Protein AF-A0A7L4PNN6-F1 (afdb_monomer_lite)

Secondary structure (DSSP, 8-state):
-HHHHHHHHHTTTS---HHHHHHHHHHHHHHHHHHHHHHSSSHHHHHHHHHHHHHHHHHHHHHHHHHHHHHHHHHHHHHHHHHHHHHHHHHHHHHHHH--

pLDDT: mean 94.05, std 4.55, range [64.5, 97.88]

Structure (mmCIF, N/CA/C/O backbone):
data_AF-A0A7L4PNN6-F1
#
_entry.id   AF-A0A7L4PNN6-F1
#
loop_
_atom_site.group_PDB
_atom_site.id
_atom_site.type_symbol
_atom_site.label_atom_id
_atom_site.label_alt_id
_atom_site.label_comp_id
_atom_site.label_asym_id
_atom_site.label_entity_id
_atom_site.label_seq_id
_atom_site.pdbx_PDB_ins_code
_atom_site.Cartn_x
_atom_site.Cartn_y
_atom_site.Cartn_z
_atom_site.occupancy
_atom_site.B_iso_or_equiv
_atom_site.auth_seq_id
_atom_site.auth_comp_id
_atom_site.auth_asym_id
_atom_site.auth_atom_id
_atom_site.pdbx_PDB_model_num
ATOM 1 N N . GLY A 1 1 ? 0.590 -10.431 2.166 1.00 80.12 1 GLY A N 1
ATOM 2 C CA . GLY A 1 1 ? 1.943 -10.788 1.681 1.00 80.12 1 GLY A CA 1
ATOM 3 C C . GLY A 1 1 ? 3.010 -10.207 2.594 1.00 80.12 1 GLY A C 1
ATOM 4 O O . GLY A 1 1 ? 2.662 -9.423 3.469 1.00 80.12 1 GLY A O 1
ATOM 5 N N . ILE A 1 2 ? 4.283 -10.566 2.391 1.00 91.69 2 ILE A N 1
ATOM 6 C CA . ILE A 1 2 ? 5.401 -10.209 3.293 1.00 91.69 2 ILE A CA 1
ATOM 7 C C . ILE A 1 2 ? 5.514 -8.692 3.499 1.00 91.69 2 ILE A C 1
ATOM 9 O O . ILE A 1 2 ? 5.492 -8.238 4.638 1.00 91.69 2 ILE A O 1
ATOM 13 N N . ILE A 1 3 ? 5.533 -7.904 2.415 1.00 89.81 3 ILE A N 1
ATOM 14 C CA . ILE A 1 3 ? 5.646 -6.435 2.489 1.00 89.81 3 ILE A CA 1
ATOM 15 C C . ILE A 1 3 ? 4.503 -5.833 3.317 1.00 89.81 3 ILE A C 1
ATOM 17 O O . ILE A 1 3 ? 4.745 -5.074 4.250 1.00 89.81 3 ILE A O 1
ATOM 21 N N . GLY A 1 4 ? 3.256 -6.223 3.037 1.00 88.75 4 GLY A N 1
ATOM 22 C CA . GLY A 1 4 ? 2.099 -5.761 3.809 1.00 88.75 4 GLY A CA 1
ATOM 23 C C . GLY A 1 4 ? 2.154 -6.171 5.286 1.00 88.75 4 GLY A C 1
ATOM 24 O O . GLY A 1 4 ? 1.788 -5.382 6.149 1.00 88.75 4 GLY A O 1
ATOM 25 N N . GLY A 1 5 ? 2.659 -7.372 5.588 1.00 91.19 5 GLY A N 1
ATOM 26 C CA . GLY A 1 5 ? 2.851 -7.842 6.963 1.00 91.19 5 GLY A CA 1
ATOM 27 C C . GLY A 1 5 ? 3.905 -7.034 7.722 1.00 91.19 5 GLY A C 1
ATOM 28 O O . GLY A 1 5 ? 3.669 -6.633 8.857 1.00 91.19 5 GLY A O 1
ATOM 29 N N . ILE A 1 6 ? 5.033 -6.722 7.079 1.00 94.31 6 ILE A N 1
ATOM 30 C CA . ILE A 1 6 ? 6.070 -5.850 7.650 1.00 94.31 6 ILE A CA 1
ATOM 31 C C . ILE A 1 6 ? 5.495 -4.458 7.924 1.00 94.31 6 ILE A C 1
ATOM 33 O O . ILE A 1 6 ? 5.639 -3.936 9.026 1.00 94.31 6 ILE A O 1
ATOM 37 N N . ILE A 1 7 ? 4.783 -3.882 6.955 1.00 93.50 7 ILE A N 1
ATOM 38 C CA . ILE A 1 7 ? 4.145 -2.569 7.098 1.00 93.50 7 ILE A CA 1
ATOM 39 C C . ILE A 1 7 ? 3.135 -2.568 8.248 1.00 93.50 7 ILE A C 1
ATOM 41 O O . ILE A 1 7 ? 3.091 -1.613 9.019 1.00 93.50 7 ILE A O 1
ATOM 45 N N . TYR A 1 8 ? 2.362 -3.642 8.408 1.00 93.31 8 TYR A N 1
ATOM 46 C CA . TYR A 1 8 ? 1.430 -3.798 9.521 1.00 93.31 8 TYR A CA 1
ATOM 47 C C . TYR A 1 8 ? 2.143 -3.832 10.879 1.00 93.31 8 TYR A C 1
ATOM 49 O O . TYR A 1 8 ? 1.722 -3.151 11.812 1.00 93.31 8 TYR A O 1
ATOM 57 N N . LEU A 1 9 ? 3.251 -4.571 10.993 1.00 94.69 9 LEU A N 1
ATOM 58 C CA . LEU A 1 9 ? 4.051 -4.615 12.220 1.00 94.69 9 LEU A CA 1
ATOM 59 C C . LEU A 1 9 ? 4.664 -3.249 12.551 1.00 94.69 9 LEU A C 1
ATOM 61 O O . LEU A 1 9 ? 4.592 -2.814 13.700 1.00 94.69 9 LEU A O 1
ATOM 65 N N . ILE A 1 10 ? 5.206 -2.551 11.549 1.00 94.06 10 ILE A N 1
ATOM 66 C CA . ILE A 1 10 ? 5.769 -1.202 11.707 1.00 94.06 10 ILE A CA 1
ATOM 67 C C . ILE A 1 10 ? 4.678 -0.207 12.112 1.00 94.06 10 ILE A C 1
ATOM 69 O O . ILE A 1 10 ? 4.892 0.631 12.987 1.00 94.06 10 ILE A O 1
ATOM 73 N N . ASN A 1 11 ? 3.479 -0.330 11.542 1.00 93.12 11 ASN A N 1
ATOM 74 C CA . ASN A 1 11 ? 2.330 0.504 11.883 1.00 93.12 11 ASN A CA 1
ATOM 75 C C . ASN A 1 11 ? 1.617 0.036 13.165 1.00 93.12 11 ASN A C 1
ATOM 77 O O . ASN A 1 11 ? 0.406 0.183 13.289 1.00 93.12 11 ASN A O 1
ATOM 81 N N . LYS A 1 12 ? 2.356 -0.553 14.116 1.00 94.19 12 LYS A N 1
ATOM 82 C CA . LYS A 1 12 ? 1.867 -0.976 15.439 1.00 94.19 12 LYS A CA 1
ATOM 83 C C . LYS A 1 12 ? 0.645 -1.892 15.390 1.00 94.19 12 LYS A C 1
ATOM 85 O O . LYS A 1 12 ? -0.205 -1.840 16.272 1.00 94.19 12 LYS A O 1
ATOM 90 N N . LYS A 1 13 ? 0.567 -2.751 14.372 1.00 92.00 13 LYS A N 1
ATOM 91 C CA . LYS A 1 13 ? -0.574 -3.646 14.142 1.00 92.00 13 LYS A CA 1
ATOM 92 C C . LYS A 1 13 ? -1.896 -2.894 13.932 1.00 92.00 13 LYS A C 1
ATOM 94 O O . LYS A 1 13 ? -2.976 -3.451 14.133 1.00 92.00 13 LYS A O 1
ATOM 99 N N . GLU A 1 14 ? -1.818 -1.648 13.481 1.00 91.19 14 GLU A N 1
ATOM 100 C CA . GLU A 1 14 ? -2.971 -0.849 13.102 1.00 91.19 14 GLU A CA 1
ATOM 101 C C . GLU A 1 14 ? -3.085 -0.718 11.587 1.00 91.19 14 GLU A C 1
ATOM 103 O O . GLU A 1 14 ? -2.131 -0.881 10.820 1.00 91.19 14 GLU A O 1
ATOM 108 N N . TYR A 1 15 ? -4.292 -0.385 11.152 1.00 91.50 15 TYR A N 1
ATOM 109 C CA . TYR A 1 15 ? -4.569 -0.070 9.765 1.00 91.50 15 TYR A CA 1
ATOM 110 C C . TYR A 1 15 ? -3.907 1.257 9.366 1.00 91.50 15 TYR A C 1
ATOM 112 O O . TYR A 1 15 ? -4.044 2.271 10.046 1.00 91.50 15 TYR A O 1
ATOM 120 N N . VAL A 1 16 ? -3.185 1.245 8.243 1.00 93.31 16 VAL A N 1
ATOM 121 C CA . VAL A 1 16 ? -2.345 2.370 7.786 1.00 93.31 16 VAL A CA 1
ATOM 122 C C . VAL A 1 16 ? -3.137 3.563 7.244 1.00 93.31 16 VAL A C 1
ATOM 124 O O . VAL A 1 16 ? -2.579 4.649 7.091 1.00 93.31 16 VAL A O 1
ATOM 127 N N . GLY A 1 17 ? -4.428 3.381 6.962 1.00 94.62 17 GLY A N 1
ATOM 128 C CA . GLY A 1 17 ? -5.251 4.384 6.296 1.00 94.62 17 GLY A CA 1
ATOM 129 C C . GLY A 1 17 ? -5.100 4.362 4.773 1.00 94.62 17 GLY A C 1
ATOM 130 O O . GLY A 1 17 ? -4.043 4.041 4.228 1.00 94.62 17 GLY A O 1
ATOM 131 N N . THR A 1 18 ? -6.172 4.751 4.082 1.00 95.06 18 THR A N 1
ATOM 132 C CA . THR A 1 18 ? -6.297 4.668 2.619 1.00 95.06 18 THR A CA 1
ATOM 133 C C . THR A 1 18 ? -5.197 5.419 1.880 1.00 95.06 18 THR A C 1
ATOM 135 O O . THR A 1 18 ? -4.577 4.872 0.973 1.00 95.06 18 THR A O 1
ATOM 138 N N . TYR A 1 19 ? -4.908 6.656 2.286 1.00 95.12 19 TYR A N 1
ATOM 139 C CA . TYR A 1 19 ? -3.901 7.476 1.614 1.00 95.12 19 TYR A CA 1
ATOM 140 C C . TYR A 1 19 ? -2.508 6.831 1.655 1.00 95.12 19 TYR A C 1
ATOM 142 O O . TYR A 1 19 ? -1.835 6.718 0.632 1.00 95.12 19 TYR A O 1
ATOM 150 N N . LYS A 1 20 ? -2.095 6.330 2.828 1.00 95.00 20 LYS A N 1
ATOM 151 C CA . LYS A 1 20 ? -0.806 5.643 2.971 1.00 95.00 20 LYS A CA 1
ATOM 152 C C . LYS A 1 20 ? -0.786 4.331 2.191 1.00 95.00 20 LYS A C 1
ATOM 154 O O . LYS A 1 20 ? 0.226 4.032 1.567 1.00 95.00 20 LYS A O 1
ATOM 159 N N . ALA A 1 21 ? -1.888 3.577 2.184 1.00 95.25 21 ALA A N 1
ATOM 160 C CA . ALA A 1 21 ? -1.997 2.335 1.420 1.00 95.25 21 ALA A CA 1
ATOM 161 C C . ALA A 1 21 ? -1.781 2.557 -0.088 1.00 95.25 21 ALA A C 1
ATOM 163 O O . ALA A 1 21 ? -1.048 1.792 -0.712 1.00 95.25 21 ALA A O 1
ATOM 164 N N . ILE A 1 22 ? -2.343 3.632 -0.652 1.00 96.81 22 ILE A N 1
ATOM 165 C CA . ILE A 1 22 ? -2.145 4.013 -2.060 1.00 96.81 22 ILE A CA 1
ATOM 166 C C . ILE A 1 22 ? -0.674 4.349 -2.339 1.00 96.81 22 ILE A C 1
ATOM 168 O O . ILE A 1 22 ? -0.099 3.844 -3.300 1.00 96.81 22 ILE A O 1
ATOM 172 N N . ILE A 1 23 ? -0.038 5.159 -1.487 1.00 96.38 23 ILE A N 1
ATOM 173 C CA . ILE A 1 23 ? 1.382 5.512 -1.659 1.00 96.38 23 ILE A CA 1
ATOM 174 C C . ILE A 1 23 ? 2.258 4.260 -1.612 1.00 96.38 23 ILE A C 1
ATOM 176 O O . ILE A 1 23 ? 3.110 4.062 -2.474 1.00 96.38 23 ILE A O 1
ATOM 180 N N . ILE A 1 24 ? 2.031 3.394 -0.625 1.00 94.88 24 ILE A N 1
ATOM 181 C CA . ILE A 1 24 ? 2.752 2.128 -0.480 1.00 94.88 24 ILE A CA 1
ATOM 182 C C . ILE A 1 24 ? 2.587 1.270 -1.735 1.00 94.88 24 ILE A C 1
ATOM 184 O O . ILE A 1 24 ? 3.571 0.718 -2.219 1.00 94.88 24 ILE A O 1
ATOM 188 N N . ALA A 1 25 ? 1.372 1.171 -2.276 1.00 94.56 25 ALA A N 1
ATOM 189 C CA . ALA A 1 25 ? 1.107 0.410 -3.491 1.00 94.56 25 ALA A CA 1
ATOM 190 C C . ALA A 1 25 ? 1.947 0.899 -4.673 1.00 94.56 25 ALA A C 1
ATOM 192 O O . ALA A 1 25 ? 2.595 0.095 -5.342 1.00 94.56 25 ALA A O 1
ATOM 193 N N . ILE A 1 26 ? 1.981 2.216 -4.886 1.00 96.25 26 ILE A N 1
ATOM 194 C CA . ILE A 1 26 ? 2.771 2.840 -5.950 1.00 96.25 26 ILE A CA 1
ATOM 195 C C . ILE A 1 26 ? 4.261 2.549 -5.739 1.00 96.25 26 ILE A C 1
ATOM 197 O O . ILE A 1 26 ? 4.933 2.101 -6.663 1.00 96.25 26 ILE A O 1
ATOM 201 N N . LEU A 1 27 ? 4.779 2.726 -4.520 1.00 95.25 27 LEU A N 1
ATOM 202 C CA . LEU A 1 27 ? 6.192 2.469 -4.212 1.00 95.25 27 LEU A CA 1
ATOM 203 C C . LEU A 1 27 ? 6.585 1.006 -4.442 1.00 95.25 27 LEU A C 1
ATOM 205 O O . LEU A 1 27 ? 7.637 0.731 -5.017 1.00 95.25 27 LEU A O 1
ATOM 209 N N . VAL A 1 28 ? 5.735 0.064 -4.030 1.00 93.69 28 VAL A N 1
ATOM 210 C CA . VAL A 1 28 ? 5.962 -1.372 -4.246 1.00 93.69 28 VAL A CA 1
ATOM 211 C C . VAL A 1 28 ? 5.929 -1.714 -5.735 1.00 93.69 28 VAL A C 1
ATOM 213 O O . VAL A 1 28 ? 6.758 -2.497 -6.193 1.00 93.69 28 VAL A O 1
ATOM 216 N N . GLN A 1 29 ? 5.028 -1.101 -6.506 1.00 93.75 29 GLN A N 1
ATOM 217 C CA . GLN A 1 29 ? 4.964 -1.292 -7.954 1.00 93.75 29 GLN A CA 1
ATOM 218 C C . GLN A 1 29 ? 6.234 -0.772 -8.642 1.00 93.75 29 GLN A C 1
ATOM 220 O O . GLN A 1 29 ? 6.822 -1.473 -9.466 1.00 93.75 29 GLN A O 1
ATOM 225 N N . MET A 1 30 ? 6.697 0.422 -8.263 1.00 94.31 30 MET A N 1
ATOM 226 C CA . MET A 1 30 ? 7.942 1.005 -8.776 1.00 94.31 30 MET A CA 1
ATOM 227 C C . MET A 1 30 ? 9.153 0.132 -8.436 1.00 94.31 30 MET A C 1
ATOM 229 O O . MET A 1 30 ? 9.987 -0.128 -9.300 1.00 94.31 30 MET A O 1
ATOM 233 N 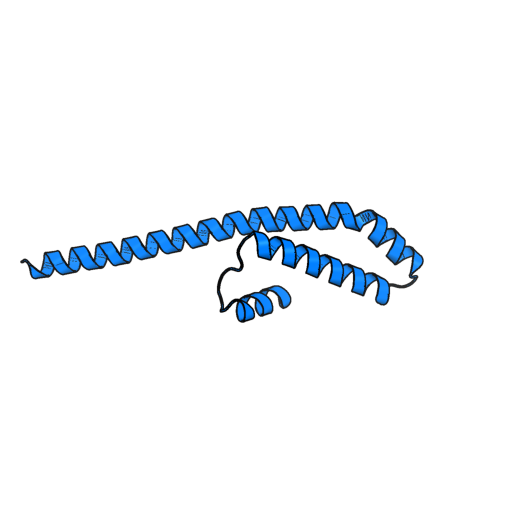N . TYR A 1 31 ? 9.219 -0.383 -7.206 1.00 94.31 31 TYR A N 1
ATOM 234 C CA . TYR A 1 31 ? 10.247 -1.334 -6.787 1.00 94.31 31 TYR A CA 1
ATOM 235 C C . TYR A 1 31 ? 10.229 -2.612 -7.639 1.00 94.31 31 TYR A C 1
ATOM 237 O O . TYR A 1 31 ? 11.271 -3.051 -8.122 1.00 94.31 31 TYR A O 1
ATOM 245 N N . HIS A 1 32 ? 9.046 -3.179 -7.882 1.00 93.06 32 HIS A N 1
ATOM 246 C CA . HIS A 1 32 ? 8.891 -4.379 -8.699 1.00 93.06 32 HIS A CA 1
ATOM 247 C C . HIS A 1 32 ? 9.335 -4.159 -10.157 1.00 93.06 32 HIS A C 1
ATOM 249 O O . HIS A 1 32 ? 10.053 -4.987 -10.724 1.00 93.06 32 HIS A O 1
ATOM 255 N N . MET A 1 33 ? 8.958 -3.032 -10.769 1.00 94.94 33 MET A N 1
ATOM 256 C CA . MET A 1 33 ? 9.415 -2.674 -12.119 1.00 94.94 33 MET A CA 1
ATOM 257 C C . MET A 1 33 ? 10.929 -2.432 -12.158 1.00 94.94 33 MET A C 1
ATOM 259 O O . MET A 1 33 ? 11.593 -2.900 -13.079 1.00 94.94 33 MET A O 1
ATOM 263 N N . GLY A 1 34 ? 11.498 -1.800 -11.127 1.00 95.31 34 GLY A N 1
ATOM 264 C CA . GLY A 1 34 ? 12.946 -1.634 -10.994 1.00 95.31 34 GLY A CA 1
ATOM 265 C C . GLY A 1 34 ? 13.691 -2.971 -10.969 1.00 95.31 34 GLY A C 1
ATOM 266 O O . GLY A 1 34 ? 14.656 -3.156 -11.706 1.00 95.31 34 GLY A O 1
ATOM 267 N N . ILE A 1 35 ? 13.200 -3.944 -10.195 1.00 95.44 35 ILE A N 1
ATOM 268 C CA . ILE A 1 35 ? 13.742 -5.313 -10.201 1.00 95.44 35 ILE A CA 1
ATOM 269 C C . ILE A 1 35 ? 13.618 -5.953 -11.582 1.00 95.44 35 ILE A C 1
ATOM 271 O O . ILE A 1 35 ? 14.561 -6.591 -12.048 1.00 95.44 35 ILE A O 1
ATOM 275 N N . THR A 1 36 ? 12.472 -5.772 -12.241 1.00 94.50 36 THR A N 1
ATOM 276 C CA . THR A 1 36 ? 12.223 -6.328 -13.575 1.00 94.50 36 THR A CA 1
ATOM 277 C C . THR A 1 36 ? 13.280 -5.848 -14.568 1.00 94.50 36 THR A C 1
ATOM 279 O O . THR A 1 36 ? 13.868 -6.671 -15.261 1.00 94.50 36 THR A O 1
ATOM 282 N N . LEU A 1 37 ? 13.608 -4.553 -14.579 1.00 96.25 37 LEU A N 1
ATOM 283 C CA . LEU A 1 37 ? 14.647 -3.996 -15.455 1.00 96.25 37 LEU A CA 1
ATOM 284 C C . LEU A 1 37 ? 16.056 -4.539 -15.159 1.00 96.25 37 LEU A C 1
ATOM 286 O O . LEU A 1 37 ? 16.867 -4.687 -16.073 1.00 96.25 37 LEU A O 1
ATOM 290 N N . ILE A 1 38 ? 16.361 -4.842 -13.894 1.00 97.31 38 ILE A N 1
ATOM 291 C CA . ILE A 1 38 ? 17.670 -5.379 -13.494 1.00 97.31 38 ILE A CA 1
ATOM 292 C C . ILE A 1 38 ? 17.815 -6.844 -13.926 1.00 97.31 38 ILE A C 1
ATOM 294 O O . ILE A 1 38 ? 18.860 -7.233 -14.457 1.00 97.31 38 ILE A O 1
ATOM 298 N N . LEU A 1 39 ? 16.781 -7.655 -13.687 1.00 97.12 39 LEU A N 1
ATOM 299 C CA . LEU A 1 39 ? 16.842 -9.109 -13.844 1.00 97.12 39 LEU A CA 1
ATOM 300 C C . LEU A 1 39 ? 16.467 -9.590 -15.247 1.00 97.12 39 LEU A C 1
ATOM 302 O O . LEU A 1 39 ? 17.057 -10.554 -15.734 1.00 97.12 39 LEU A O 1
ATOM 306 N N . ALA A 1 40 ? 15.497 -8.951 -15.902 1.00 95.69 40 ALA A N 1
ATOM 307 C CA . ALA A 1 40 ? 15.017 -9.402 -17.199 1.00 95.69 40 ALA A CA 1
ATOM 308 C C . ALA A 1 40 ? 16.036 -9.082 -18.304 1.00 95.69 40 ALA A C 1
ATOM 310 O O . ALA A 1 40 ? 16.547 -7.964 -18.420 1.00 95.69 40 ALA A O 1
ATOM 311 N N . LYS A 1 41 ? 16.331 -10.085 -19.138 1.00 94.19 41 LYS A N 1
ATOM 312 C CA . LYS A 1 41 ? 17.183 -9.956 -20.325 1.00 94.19 41 LYS A CA 1
ATOM 313 C C . LYS A 1 41 ? 16.421 -10.456 -21.559 1.00 94.19 41 LYS A C 1
ATOM 315 O O . LYS A 1 41 ? 15.763 -11.489 -21.457 1.00 94.19 41 LYS A O 1
ATOM 320 N N . PRO A 1 42 ? 16.535 -9.773 -22.714 1.00 95.12 42 PRO A N 1
ATOM 321 C CA . PRO A 1 42 ? 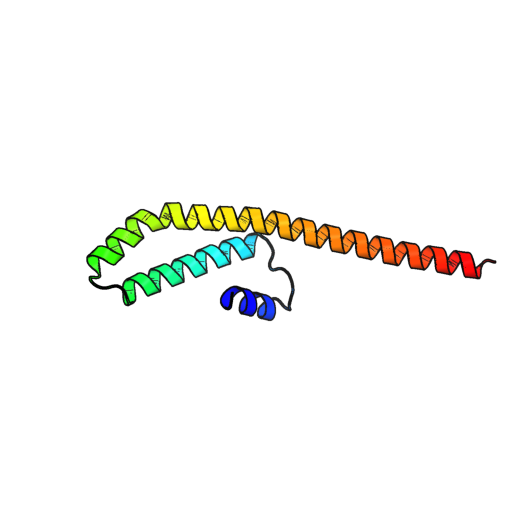17.332 -8.565 -22.959 1.00 95.12 42 PRO A CA 1
ATOM 322 C C . PRO A 1 42 ? 16.712 -7.301 -22.333 1.00 95.12 42 PRO A C 1
ATOM 324 O O . PRO A 1 42 ? 15.495 -7.178 -22.234 1.00 95.12 42 PRO A O 1
ATOM 327 N N . TYR A 1 43 ? 17.562 -6.349 -21.928 1.00 95.12 43 TYR A N 1
ATOM 328 C CA . TYR A 1 43 ? 17.126 -5.115 -21.253 1.00 95.12 43 TYR A CA 1
ATOM 329 C C . TYR A 1 43 ? 16.165 -4.277 -22.110 1.00 95.12 43 TYR A C 1
ATOM 331 O O . TYR A 1 43 ? 15.220 -3.705 -21.580 1.00 95.12 43 TYR A O 1
ATOM 339 N N . SER A 1 44 ? 16.374 -4.241 -23.430 1.00 95.56 44 SER A N 1
ATOM 340 C CA . SER A 1 44 ? 15.536 -3.479 -24.363 1.00 95.56 44 SER A CA 1
ATOM 341 C C . SER A 1 44 ? 14.065 -3.887 -24.300 1.00 95.56 44 SER A C 1
ATOM 343 O O . SER A 1 44 ? 13.198 -3.029 -24.190 1.00 95.56 44 SER A O 1
ATOM 345 N N . LEU A 1 45 ? 13.792 -5.193 -24.290 1.00 95.81 45 LEU A N 1
ATOM 346 C CA . LEU A 1 45 ? 12.428 -5.716 -24.238 1.00 95.81 45 LEU A CA 1
ATOM 347 C C . LEU A 1 45 ? 11.773 -5.471 -22.869 1.00 95.81 45 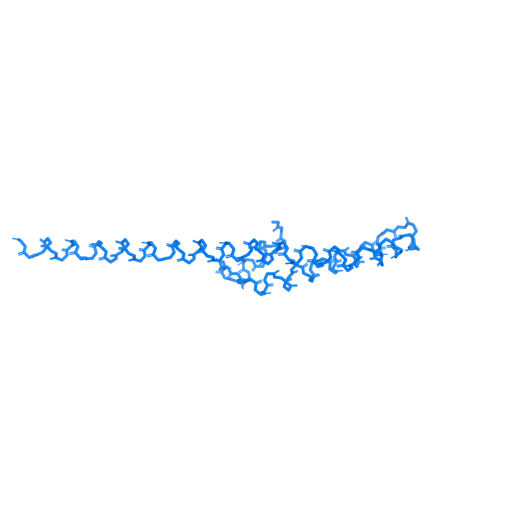LEU A C 1
ATOM 349 O O . LEU A 1 45 ? 10.580 -5.181 -22.778 1.00 95.81 45 LEU A O 1
ATOM 353 N N . ALA A 1 46 ? 12.560 -5.560 -21.793 1.00 96.00 46 ALA A N 1
ATOM 354 C CA . ALA A 1 46 ? 12.088 -5.250 -20.446 1.00 96.00 46 ALA A CA 1
ATOM 355 C C . ALA A 1 46 ? 11.707 -3.768 -20.311 1.00 96.00 46 ALA A C 1
ATOM 357 O O . ALA A 1 46 ? 10.670 -3.452 -19.729 1.00 96.00 46 ALA A O 1
ATOM 358 N N . LEU A 1 47 ? 12.522 -2.873 -20.878 1.00 97.00 47 LEU A N 1
ATOM 359 C CA . LEU A 1 47 ? 12.264 -1.438 -20.878 1.00 97.00 47 LEU A CA 1
ATOM 360 C C . LEU A 1 47 ? 11.000 -1.092 -21.668 1.00 97.00 47 LEU A C 1
ATOM 362 O O . LEU A 1 47 ? 10.122 -0.436 -21.119 1.00 97.00 47 LEU A O 1
ATOM 366 N N . GLU A 1 48 ? 10.863 -1.611 -22.891 1.00 96.88 48 GLU A N 1
ATOM 367 C CA . GLU A 1 48 ? 9.674 -1.413 -23.733 1.00 96.88 48 GLU A CA 1
ATOM 368 C C . GLU A 1 48 ? 8.389 -1.853 -23.014 1.00 96.88 48 GLU A C 1
ATOM 370 O O . GLU A 1 48 ? 7.367 -1.158 -23.023 1.00 96.88 48 GLU A O 1
ATOM 375 N N . THR A 1 49 ? 8.460 -2.990 -22.316 1.00 94.31 49 THR A N 1
ATOM 376 C CA . THR A 1 49 ? 7.341 -3.498 -21.518 1.00 94.31 49 THR A CA 1
ATOM 377 C C . THR A 1 49 ? 6.988 -2.530 -20.392 1.00 94.31 49 THR A C 1
ATOM 379 O O . THR A 1 49 ? 5.822 -2.163 -20.247 1.00 94.31 49 THR A O 1
ATOM 382 N N . VAL A 1 50 ? 7.975 -2.102 -19.594 1.00 95.25 50 VAL A N 1
ATOM 383 C CA . VAL A 1 50 ? 7.754 -1.182 -18.468 1.00 95.25 50 VAL A CA 1
ATOM 384 C C . VAL A 1 50 ? 7.184 0.146 -18.957 1.00 95.25 50 VAL A C 1
ATOM 386 O O . VAL A 1 50 ? 6.193 0.604 -18.399 1.00 95.25 50 VAL A O 1
ATOM 389 N N . GLU A 1 51 ? 7.736 0.739 -20.013 1.00 96.12 51 GLU A N 1
ATOM 390 C CA . GLU A 1 51 ? 7.265 2.015 -20.568 1.00 96.12 51 GLU A CA 1
ATOM 391 C C . 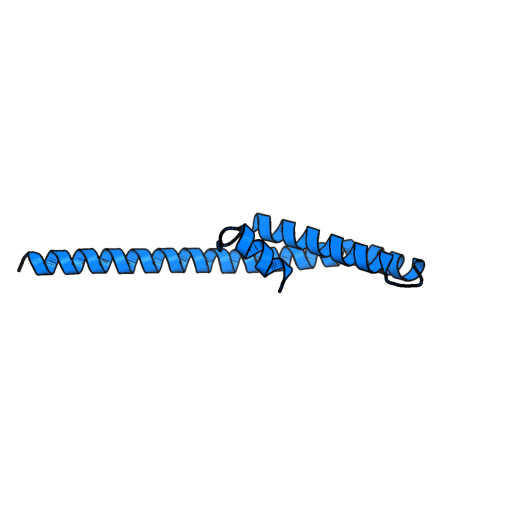GLU A 1 51 ? 5.814 1.948 -21.050 1.00 96.12 51 GLU A C 1
ATOM 393 O O . GLU A 1 51 ? 5.035 2.873 -20.817 1.00 96.12 51 GLU A O 1
ATOM 398 N N . THR A 1 52 ? 5.421 0.824 -21.649 1.00 96.00 52 THR A N 1
ATOM 399 C CA . THR A 1 52 ? 4.055 0.627 -22.145 1.00 96.00 52 THR A CA 1
ATOM 400 C C . THR A 1 52 ? 3.042 0.488 -21.006 1.00 96.00 52 THR A C 1
ATOM 402 O O . THR A 1 52 ? 1.911 0.966 -21.112 1.00 96.00 52 THR A O 1
ATOM 405 N N . VAL A 1 53 ? 3.423 -0.160 -19.899 1.00 94.12 53 VAL A N 1
ATOM 406 C CA . VAL A 1 53 ? 2.469 -0.527 -18.837 1.00 94.12 53 VAL A CA 1
ATOM 407 C C . VAL A 1 53 ? 2.545 0.339 -17.585 1.00 94.12 53 VAL A C 1
ATOM 409 O O . VAL A 1 53 ? 1.596 0.321 -16.801 1.00 94.12 53 VAL A O 1
ATOM 412 N N . ILE A 1 54 ? 3.620 1.106 -17.376 1.00 93.94 54 ILE A N 1
ATOM 413 C CA . ILE A 1 54 ? 3.891 1.812 -16.114 1.00 93.94 54 ILE A CA 1
ATOM 414 C C . ILE A 1 54 ? 2.713 2.669 -15.662 1.00 93.94 54 ILE A C 1
ATOM 416 O O . ILE A 1 54 ? 2.291 2.578 -14.508 1.00 93.94 54 ILE A O 1
ATOM 420 N N . LEU A 1 55 ? 2.145 3.460 -16.569 1.00 93.88 55 LEU A N 1
ATOM 421 C CA . LEU A 1 55 ? 1.062 4.380 -16.252 1.00 93.88 55 LEU A CA 1
ATOM 422 C C . LEU A 1 55 ? -0.277 3.656 -16.013 1.00 93.88 55 LEU A C 1
ATOM 424 O O . LEU A 1 55 ? -0.813 3.788 -14.907 1.00 93.88 55 LEU A O 1
ATOM 428 N N . PRO A 1 56 ? -0.821 2.864 -16.964 1.00 95.00 56 PRO A N 1
ATOM 429 C CA . PRO A 1 56 ? -2.109 2.200 -16.759 1.00 95.00 56 PRO A CA 1
ATOM 430 C C . PRO A 1 56 ? -2.077 1.195 -15.599 1.00 95.00 56 PRO A C 1
ATOM 432 O O . PRO A 1 56 ? -3.036 1.121 -14.830 1.00 95.00 56 PRO A O 1
ATOM 435 N N . MET A 1 57 ? -0.970 0.469 -15.415 1.00 94.19 57 MET A N 1
ATOM 436 C CA . MET A 1 57 ? -0.832 -0.515 -14.339 1.00 94.19 57 MET A CA 1
ATOM 437 C C . MET A 1 57 ? -0.737 0.153 -12.968 1.00 94.19 57 MET A C 1
ATOM 439 O O . MET A 1 57 ? -1.435 -0.255 -12.041 1.00 94.19 57 MET A O 1
ATOM 443 N N . THR A 1 58 ? 0.093 1.193 -12.827 1.00 95.56 58 THR A N 1
ATOM 444 C CA . THR A 1 58 ? 0.258 1.877 -11.536 1.00 95.56 58 THR A CA 1
ATOM 445 C C . THR A 1 58 ? -1.036 2.558 -11.117 1.00 95.56 58 THR A C 1
ATOM 447 O O . THR A 1 58 ? -1.457 2.395 -9.974 1.00 95.56 58 THR A O 1
ATOM 450 N N . ILE A 1 59 ? -1.706 3.266 -12.033 1.00 96.38 59 ILE A N 1
ATOM 451 C CA . ILE A 1 59 ? -2.977 3.938 -11.735 1.00 96.38 59 ILE A CA 1
ATOM 452 C C . ILE A 1 59 ? -4.061 2.911 -11.403 1.00 96.38 59 ILE A C 1
ATOM 454 O O . ILE A 1 59 ? -4.725 3.049 -10.377 1.00 96.38 59 ILE A O 1
ATOM 458 N N . GLY A 1 60 ? -4.218 1.865 -12.220 1.00 96.38 60 GLY A N 1
ATOM 459 C CA . GLY A 1 60 ? -5.217 0.821 -11.985 1.00 96.38 60 GLY A CA 1
ATOM 460 C C . GLY A 1 60 ? -5.037 0.143 -10.626 1.00 96.38 60 GLY A C 1
ATOM 461 O O . GLY A 1 60 ? -5.986 0.049 -9.845 1.00 96.38 60 GLY A O 1
ATOM 462 N N . ASN A 1 61 ? -3.803 -0.244 -10.295 1.00 93.44 61 ASN A N 1
ATOM 463 C CA . ASN A 1 61 ? -3.486 -0.889 -9.020 1.00 93.44 61 ASN A CA 1
ATOM 464 C C . ASN A 1 61 ? -3.667 0.065 -7.832 1.00 93.44 61 ASN A C 1
ATOM 466 O O . ASN A 1 61 ? -4.227 -0.326 -6.806 1.00 93.44 61 ASN A O 1
ATOM 470 N N . ALA A 1 62 ? -3.232 1.319 -7.966 1.00 95.75 62 ALA A N 1
ATOM 471 C CA . ALA A 1 62 ? -3.382 2.337 -6.932 1.00 95.75 62 ALA A CA 1
ATOM 472 C C . ALA A 1 62 ? -4.857 2.648 -6.643 1.00 95.75 62 ALA A C 1
ATOM 474 O O . ALA A 1 62 ? -5.249 2.717 -5.479 1.00 95.75 62 ALA A O 1
ATOM 475 N N . LEU A 1 63 ? -5.686 2.780 -7.683 1.00 97.31 63 LEU A N 1
ATOM 476 C CA . LEU A 1 63 ? -7.128 2.990 -7.544 1.00 97.31 63 LEU A CA 1
ATOM 477 C C . LEU A 1 63 ? -7.810 1.787 -6.901 1.00 97.31 63 LEU A C 1
ATOM 479 O O . LEU A 1 63 ? -8.575 1.963 -5.953 1.00 97.31 63 LEU A O 1
ATOM 483 N N . GLY A 1 64 ? -7.503 0.574 -7.369 1.00 96.81 64 GLY A N 1
ATOM 484 C CA . GLY A 1 64 ? -8.038 -0.653 -6.786 1.00 96.81 64 GLY A CA 1
ATOM 485 C C . GLY A 1 64 ? -7.729 -0.736 -5.294 1.00 96.81 64 GLY A C 1
ATOM 486 O O . GLY A 1 64 ? -8.634 -0.907 -4.479 1.00 96.81 64 GLY A O 1
ATOM 487 N N . ILE A 1 65 ? -6.468 -0.514 -4.916 1.00 96.44 65 ILE A N 1
ATOM 488 C CA . ILE A 1 65 ? -6.060 -0.485 -3.508 1.00 96.44 65 ILE A CA 1
ATOM 489 C C . ILE A 1 65 ? -6.753 0.648 -2.758 1.00 96.44 65 ILE A C 1
ATOM 491 O O . ILE A 1 65 ? -7.232 0.412 -1.657 1.00 96.44 65 ILE A O 1
ATOM 495 N N . GLY A 1 66 ? -6.884 1.838 -3.339 1.00 97.31 66 GLY A N 1
ATOM 496 C CA . GLY A 1 66 ? -7.619 2.947 -2.735 1.00 97.31 66 GLY A CA 1
ATOM 497 C C . GLY A 1 66 ? -9.061 2.577 -2.386 1.00 97.31 66 GLY A C 1
ATOM 498 O O . GLY A 1 66 ? -9.476 2.745 -1.240 1.00 97.31 66 GLY A O 1
ATOM 499 N N . ILE A 1 67 ? -9.798 2.002 -3.338 1.00 97.88 67 ILE A N 1
ATOM 500 C CA . ILE A 1 67 ? -11.187 1.566 -3.144 1.00 97.88 67 ILE A CA 1
ATOM 501 C C . ILE A 1 67 ? -11.261 0.476 -2.071 1.00 97.88 67 ILE A C 1
ATOM 503 O O . ILE A 1 67 ? -12.015 0.615 -1.107 1.00 97.88 67 ILE A O 1
ATOM 507 N N . PHE A 1 68 ? -10.440 -0.573 -2.178 1.00 96.50 68 PHE A N 1
ATOM 508 C CA . PHE A 1 68 ? -10.410 -1.643 -1.177 1.00 96.50 68 PHE A CA 1
ATOM 509 C C . PHE A 1 68 ? -10.079 -1.116 0.219 1.00 96.50 68 PHE A C 1
ATOM 511 O O . PHE A 1 68 ? -10.697 -1.508 1.207 1.00 96.50 68 PHE A O 1
ATOM 518 N N . SER A 1 69 ? -9.125 -0.196 0.309 1.00 96.12 69 SER A N 1
ATOM 519 C CA . SER A 1 69 ? -8.694 0.391 1.570 1.00 96.12 69 SER A CA 1
ATOM 520 C C . SER A 1 69 ? -9.806 1.254 2.183 1.00 96.12 69 SER A C 1
ATOM 522 O O . SER A 1 69 ? -10.023 1.189 3.390 1.00 96.12 69 SER A O 1
ATOM 524 N N . LEU A 1 70 ? -10.585 1.999 1.388 1.00 97.38 70 LEU A N 1
ATOM 525 C CA . LEU A 1 70 ? -11.769 2.713 1.894 1.00 97.38 70 LEU A CA 1
ATOM 526 C C . LEU A 1 70 ? -12.795 1.758 2.512 1.00 97.38 70 LEU A C 1
ATOM 528 O O . LEU A 1 70 ? -13.253 2.007 3.626 1.00 97.38 70 LEU A O 1
ATOM 532 N N . VAL A 1 71 ? -13.099 0.648 1.833 1.00 97.56 71 VAL A N 1
ATOM 533 C CA . VAL A 1 71 ? -14.030 -0.372 2.342 1.00 97.56 71 VAL A CA 1
ATOM 534 C C . VAL A 1 71 ? -13.530 -0.945 3.669 1.00 97.56 71 VAL A C 1
ATOM 536 O O . VAL A 1 71 ? -14.262 -0.964 4.656 1.00 97.56 71 VAL A O 1
ATOM 539 N N . ILE A 1 72 ? -12.262 -1.358 3.728 1.00 95.50 72 ILE A N 1
ATOM 540 C CA . ILE A 1 72 ? -11.658 -1.909 4.948 1.00 95.50 72 ILE A CA 1
ATOM 541 C C . ILE A 1 72 ? -11.638 -0.878 6.082 1.00 95.50 72 ILE A C 1
ATOM 543 O O . ILE A 1 72 ? -11.950 -1.214 7.223 1.00 95.50 72 ILE A O 1
ATOM 547 N N . GLY A 1 73 ? -11.309 0.378 5.778 1.00 95.62 73 GLY A N 1
ATOM 548 C CA . GLY A 1 73 ? -11.331 1.470 6.747 1.00 95.62 73 GLY A CA 1
ATOM 549 C C . GLY A 1 73 ? -12.720 1.684 7.351 1.00 95.62 73 GLY A C 1
ATOM 550 O O . GLY A 1 73 ? -12.831 1.811 8.571 1.00 95.62 73 GLY A O 1
ATOM 551 N N . GLY A 1 74 ? -13.766 1.649 6.520 1.00 96.56 74 GLY A N 1
ATOM 552 C CA . GLY A 1 74 ? -15.159 1.709 6.966 1.00 96.56 74 GLY A CA 1
ATOM 553 C C . GLY A 1 74 ? -15.524 0.538 7.878 1.00 96.56 74 GLY A C 1
ATOM 554 O O . GLY A 1 74 ? -15.958 0.750 9.005 1.00 96.56 74 GLY A O 1
ATOM 555 N N . LEU A 1 75 ? -15.222 -0.696 7.463 1.00 96.88 75 LEU A N 1
ATOM 556 C CA . LEU A 1 75 ? -15.495 -1.896 8.266 1.00 96.88 75 LEU A CA 1
ATOM 557 C C . LEU A 1 75 ? -14.783 -1.884 9.627 1.00 96.88 75 LEU A C 1
ATOM 559 O O . LEU A 1 75 ? -15.342 -2.332 10.628 1.00 96.88 75 LEU A O 1
ATOM 563 N N . ILE A 1 76 ? -13.549 -1.377 9.685 1.00 95.50 76 ILE A N 1
ATOM 564 C CA . ILE A 1 76 ? -12.820 -1.213 10.949 1.00 95.50 76 ILE A CA 1
ATOM 565 C C . ILE A 1 76 ? -13.517 -0.181 11.837 1.00 95.50 76 ILE A C 1
ATOM 567 O O . ILE A 1 76 ? -13.635 -0.400 13.043 1.00 95.50 76 ILE A O 1
ATOM 571 N N . GLN A 1 77 ? -13.967 0.936 11.265 1.00 95.50 77 GLN A N 1
ATOM 572 C CA . GLN A 1 77 ? -14.681 1.963 12.014 1.00 95.50 77 GLN A CA 1
ATOM 573 C C . GLN A 1 77 ? -16.006 1.430 12.567 1.00 95.50 77 GLN A C 1
ATOM 575 O O . GLN A 1 77 ? -16.303 1.654 13.738 1.00 95.50 77 GLN A O 1
ATOM 580 N N . ASP A 1 78 ? -16.764 0.686 11.767 1.00 96.81 78 ASP A N 1
ATOM 581 C CA . ASP A 1 78 ? -18.046 0.122 12.186 1.00 96.81 78 ASP A CA 1
ATOM 582 C C . ASP A 1 78 ? -17.865 -0.936 13.275 1.00 96.81 78 ASP A C 1
ATOM 584 O O . ASP A 1 78 ? -18.558 -0.894 14.289 1.00 96.81 78 ASP A O 1
ATOM 588 N N . LYS A 1 79 ? -16.857 -1.812 13.157 1.00 95.94 79 LYS A N 1
ATOM 589 C CA . LYS A 1 79 ? -16.498 -2.751 14.234 1.00 95.94 79 LYS A CA 1
ATOM 590 C C . LYS A 1 79 ? -16.138 -2.041 15.538 1.00 95.94 79 LYS A C 1
ATOM 592 O O . LYS A 1 79 ? -16.522 -2.513 16.603 1.00 95.94 79 LYS A O 1
ATOM 597 N N . LYS A 1 80 ? -15.408 -0.920 15.471 1.00 95.19 80 LYS A N 1
ATOM 598 C CA . LYS A 1 80 ? -15.074 -0.123 16.663 1.00 95.19 80 LYS A CA 1
ATOM 599 C C . LYS A 1 80 ? -16.327 0.472 17.307 1.00 95.19 80 LYS A C 1
ATOM 601 O O . LYS A 1 80 ? -16.460 0.378 18.519 1.00 95.19 80 LYS A O 1
ATOM 606 N N . LYS A 1 81 ? -17.245 1.026 16.507 1.00 96.62 81 LYS A N 1
ATOM 607 C CA . LYS A 1 81 ? -18.518 1.578 17.001 1.00 96.62 81 LYS A CA 1
ATOM 608 C C . LYS A 1 81 ? -19.391 0.507 17.655 1.00 96.62 81 LYS A C 1
ATOM 610 O O . LYS A 1 81 ? -19.905 0.741 18.737 1.00 96.62 81 LYS A O 1
ATOM 615 N N . ILE A 1 82 ? -19.533 -0.661 17.024 1.00 96.88 82 ILE A N 1
ATOM 616 C CA . ILE A 1 82 ? -20.326 -1.772 17.576 1.00 96.88 82 ILE A CA 1
ATOM 617 C C . ILE A 1 82 ? -19.760 -2.209 18.930 1.00 96.88 82 ILE A C 1
ATOM 619 O O . ILE A 1 82 ? -20.507 -2.277 19.895 1.00 96.88 82 ILE A O 1
ATOM 623 N N . LYS A 1 83 ? -18.439 -2.396 19.027 1.00 96.12 83 LYS A N 1
ATOM 624 C CA . LYS A 1 83 ? -17.781 -2.777 20.284 1.00 96.12 83 LYS A CA 1
ATOM 625 C C . LYS A 1 83 ? -18.003 -1.752 21.402 1.00 96.12 83 LYS A C 1
ATOM 627 O O . LYS A 1 83 ? -18.222 -2.132 22.540 1.00 96.12 83 LYS A O 1
ATOM 632 N N . GLN A 1 84 ? -17.962 -0.460 21.073 1.00 96.69 84 GLN A N 1
ATOM 633 C CA . GLN A 1 84 ? -18.246 0.611 22.034 1.00 96.69 84 GLN A CA 1
ATOM 634 C C . GLN A 1 84 ? -19.701 0.575 22.516 1.00 96.69 84 GLN A C 1
ATOM 636 O O . GLN A 1 84 ? -19.946 0.691 23.708 1.00 96.69 84 GLN A O 1
ATOM 641 N N . LEU A 1 85 ? -20.659 0.364 21.609 1.00 96.81 85 LEU A N 1
ATOM 642 C CA . LEU A 1 85 ? -22.076 0.250 21.967 1.00 96.81 85 LEU A CA 1
ATOM 643 C C . LEU A 1 85 ? -22.361 -0.982 22.840 1.00 96.81 85 LEU A C 1
ATOM 645 O O . LEU A 1 85 ? -23.189 -0.902 23.742 1.00 96.81 85 LEU A O 1
ATOM 649 N N . GLU A 1 86 ? -21.689 -2.105 22.576 1.00 96.38 86 GLU A N 1
ATOM 650 C CA . GLU A 1 86 ? -21.763 -3.311 23.412 1.00 96.38 86 GLU A CA 1
ATOM 651 C C . GLU A 1 86 ? -21.224 -3.034 24.826 1.00 96.38 86 GLU A C 1
ATOM 653 O O . GLU A 1 86 ? -21.910 -3.329 25.803 1.00 96.38 86 GLU A O 1
ATOM 658 N N . GLU A 1 87 ? -20.057 -2.391 24.943 1.00 95.94 87 GLU A N 1
ATOM 659 C CA . GLU A 1 87 ? -19.462 -2.003 26.232 1.00 95.94 87 GLU A CA 1
ATOM 660 C C . GLU A 1 87 ? -20.359 -1.021 27.015 1.00 95.94 87 GLU A C 1
ATOM 662 O O . GLU A 1 87 ? -20.585 -1.203 28.213 1.00 95.94 87 GLU A O 1
ATOM 667 N N . ASP A 1 88 ? -20.927 -0.012 26.349 1.00 95.19 88 ASP A N 1
ATOM 668 C CA . ASP A 1 88 ? -21.835 0.957 26.974 1.00 95.19 88 ASP A CA 1
ATOM 669 C C . ASP A 1 88 ? -23.130 0.291 27.476 1.00 95.19 88 ASP A C 1
ATOM 671 O O . ASP A 1 88 ? -23.612 0.604 28.568 1.00 95.19 88 ASP A O 1
ATOM 675 N N . LEU A 1 89 ? -23.689 -0.655 26.712 1.00 95.50 89 LEU A N 1
ATOM 676 C CA . LEU A 1 89 ? -24.885 -1.402 27.106 1.00 95.50 89 LEU A CA 1
ATOM 677 C C . LEU A 1 89 ? -24.618 -2.308 28.320 1.00 95.50 89 LEU A C 1
ATOM 679 O O . LEU A 1 89 ? -25.439 -2.363 29.240 1.00 95.50 89 LEU A O 1
ATOM 683 N N . GLU A 1 90 ? -23.469 -2.986 28.361 1.00 94.44 90 GLU A N 1
ATOM 684 C CA . GLU A 1 90 ? -23.048 -3.785 29.521 1.00 94.44 90 GLU A CA 1
ATOM 685 C C . GLU A 1 90 ? -22.932 -2.923 30.789 1.00 94.44 90 GLU A C 1
ATOM 687 O O . GLU A 1 90 ? -23.402 -3.316 31.857 1.00 94.44 90 GLU A O 1
ATOM 692 N N . ILE A 1 91 ? -22.388 -1.708 30.678 1.00 92.94 91 ILE A N 1
ATOM 693 C CA . ILE A 1 91 ? -22.279 -0.776 31.810 1.00 92.94 91 ILE A CA 1
ATOM 694 C C . ILE A 1 91 ? -23.662 -0.325 32.308 1.00 92.94 91 ILE A C 1
ATOM 696 O O . ILE A 1 91 ? -23.893 -0.277 33.520 1.00 92.94 91 ILE A O 1
ATOM 700 N N . VAL A 1 92 ? -24.587 0.007 31.399 1.00 93.12 92 VAL A N 1
ATOM 701 C CA . VAL A 1 92 ? -25.950 0.440 31.761 1.00 93.12 92 VAL A CA 1
ATOM 702 C C . VAL A 1 92 ? -26.703 -0.686 32.469 1.00 93.12 92 VAL A C 1
ATOM 704 O O . VAL A 1 92 ? -27.229 -0.478 33.561 1.00 93.12 9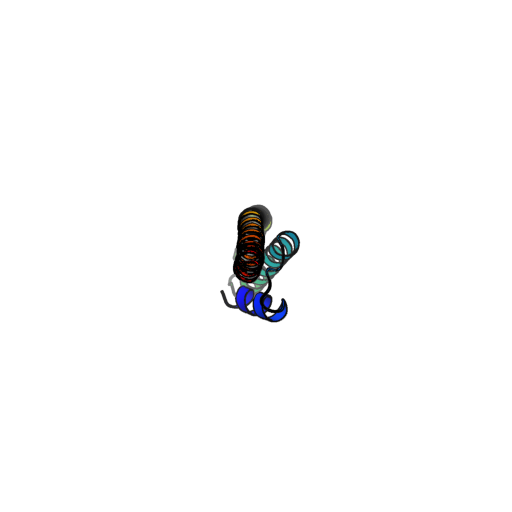2 VAL A O 1
ATOM 707 N N . THR A 1 93 ? -26.684 -1.895 31.906 1.00 93.81 93 THR A N 1
ATOM 708 C CA . THR A 1 93 ? -27.365 -3.060 32.497 1.00 93.81 93 THR A CA 1
ATOM 709 C C . THR A 1 93 ? -26.799 -3.440 33.869 1.00 93.81 93 THR A C 1
ATOM 711 O O . THR A 1 93 ? -27.566 -3.723 34.791 1.00 93.81 93 THR A O 1
ATOM 714 N N . ALA A 1 94 ? -25.476 -3.372 34.055 1.00 92.56 94 ALA A N 1
ATOM 715 C CA . ALA A 1 94 ? -24.841 -3.619 35.350 1.00 92.56 94 ALA A CA 1
ATOM 716 C C . ALA A 1 94 ? -25.246 -2.588 36.418 1.00 92.56 94 ALA A C 1
ATO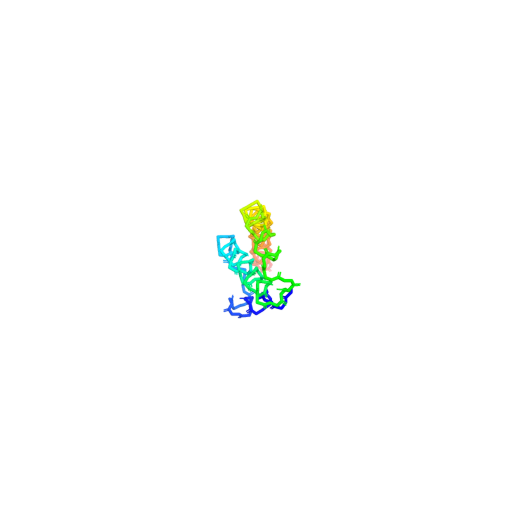M 718 O O . ALA A 1 94 ? -25.391 -2.936 37.591 1.00 92.56 94 ALA A O 1
ATOM 719 N N . LYS A 1 95 ? -25.441 -1.322 36.031 1.00 91.19 95 LYS A N 1
ATOM 720 C CA . LYS A 1 95 ? -25.878 -0.258 36.942 1.00 91.19 95 LYS A CA 1
ATOM 721 C C . LYS A 1 95 ? -27.341 -0.421 37.355 1.00 91.19 95 LYS A C 1
ATOM 723 O O . LYS A 1 95 ? -27.649 -0.247 38.530 1.00 91.19 95 LYS A O 1
ATOM 728 N N . ASP A 1 96 ? -28.214 -0.794 36.422 1.00 89.94 96 ASP A N 1
ATOM 729 C CA . ASP A 1 96 ? -29.629 -1.049 36.712 1.00 89.94 96 ASP A CA 1
ATOM 730 C C . ASP A 1 96 ? -29.799 -2.222 37.691 1.00 89.94 96 ASP A C 1
ATOM 732 O O . ASP A 1 96 ? -30.627 -2.158 38.595 1.00 89.94 96 ASP A O 1
ATOM 736 N N . GLN A 1 97 ? -28.955 -3.254 37.588 1.00 86.38 97 GLN A N 1
ATOM 737 C CA . GLN A 1 97 ? -28.976 -4.403 38.497 1.00 86.38 97 GLN A CA 1
ATOM 738 C C . GLN A 1 97 ? -28.485 -4.076 39.922 1.00 86.38 97 GLN A C 1
ATOM 740 O O . GLN A 1 97 ? -28.857 -4.772 40.858 1.00 86.38 97 GLN A O 1
ATOM 745 N N . GLN A 1 98 ? -27.673 -3.028 40.108 1.00 80.56 98 GLN A N 1
ATOM 746 C CA . GLN A 1 98 ? -27.254 -2.551 41.438 1.00 80.56 98 GLN A CA 1
ATOM 747 C C . GLN A 1 98 ? -28.320 -1.698 42.142 1.00 80.56 98 GLN A C 1
ATOM 749 O O . GLN A 1 98 ? -28.193 -1.429 43.336 1.00 80.56 98 GLN A O 1
ATOM 754 N N . LEU A 1 99 ? -29.327 -1.220 41.405 1.00 74.69 99 LEU A N 1
ATOM 755 C CA . LEU A 1 99 ? -30.411 -0.382 41.926 1.00 74.69 99 LEU A CA 1
ATOM 756 C C . LEU A 1 99 ? -31.633 -1.195 42.397 1.00 74.69 99 LEU A C 1
ATOM 758 O O . LEU A 1 99 ? -32.563 -0.600 42.944 1.00 74.69 99 LEU A O 1
ATOM 762 N N . ILE A 1 100 ? -31.630 -2.517 42.186 1.00 64.50 100 ILE A N 1
ATOM 763 C CA . ILE A 1 100 ? -32.655 -3.485 42.620 1.00 64.50 100 ILE A CA 1
ATOM 764 C C . ILE A 1 100 ? -32.123 -4.263 43.825 1.00 64.50 100 ILE A C 1
ATOM 766 O O . ILE A 1 100 ? -32.906 -4.454 44.783 1.00 64.50 100 ILE A O 1
#

Radius of gyration: 22.29 Å; chains: 1; bounding box: 50×18×67 Å

Sequence (100 aa):
GIIGGIIYLINKKEYVGTYKAIIIAILVQMYHMGITLILAKPYSLALETVETVILPMTIGNALGIGIFSLVIGGLIQDKKKIKQLEEDLEIVTAKDQQLI

Foldseek 3Di:
DVLVVVVCVVVVVDQPALVVQLVSLLVVLVVVLVVQCVPDPPNVVSVVVCVVPVVVVSVVRSVVSSVVRVVVVVVVVVVVVVVVVVVVVVVVVVVVVVVD